Protein AF-X1BB28-F1 (afdb_monomer)

Nearest PDB structures (foldseek):
  3bpq-assembly1_B  TM=4.265E-01  e=5.835E-01  Methanocaldococcus jannaschii DSM 2661
  8j07-assembly1_i5  TM=4.997E-01  e=3.483E+00  Homo sapiens
  5ve9-assembly1_C  TM=3.798E-01  e=2.163E+00  Homo sapiens
  3bpq-assembly1_D  TM=4.160E-01  e=3.483E+00  Methanocaldococcus jannaschii DSM 2661

InterPro domains:
  IPR036866 Ribo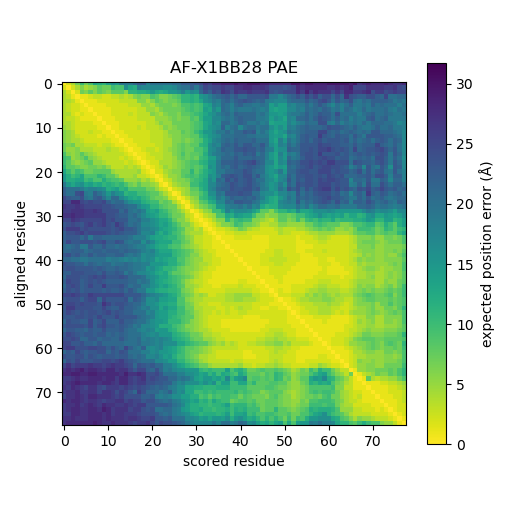nuclease Z/Hydroxyacylglutathione hydrolase-like [SSF56281] (11-77)

Solvent-accessible surface area (backbone atoms only — not comparable to full-atom values): 4803 Å² total; per-residue (Å²): 118,72,71,59,59,53,50,54,50,50,53,52,53,51,54,52,52,56,51,57,60,62,65,72,71,70,78,76,75,73,73,76,55,71,46,80,42,81,75,52,91,57,28,32,41,40,31,53,67,93,48,76,31,47,38,40,57,54,98,90,48,73,50,67,51,72,58,96,41,74,71,52,40,57,66,75,76,110

pLDDT: mean 79.69, std 12.84, range [57.16, 98.19]

Mean predicted aligned error: 12.52 Å

Foldseek 3Di:
DVVVVVVVVVVVVVVVVVVVVVVVPPPPPPDWDWDWDDPDVQWIWTDTRPDIWIWGQDPVGIDIDDDPDPVVVVVVVD

Organism: NCBI:txid412755

Structure (mmCIF, N/CA/C/O backbone):
data_AF-X1BB28-F1
#
_entry.id   AF-X1BB28-F1
#
loop_
_atom_site.group_PDB
_atom_site.id
_atom_site.type_symbol
_atom_site.label_atom_id
_atom_site.label_alt_id
_atom_site.label_comp_id
_atom_site.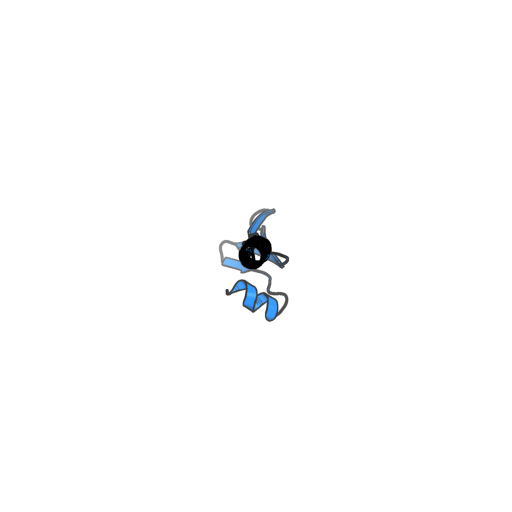label_asym_id
_atom_site.label_entity_id
_atom_site.label_seq_id
_atom_site.pdbx_PDB_ins_code
_atom_site.Cartn_x
_atom_site.Cartn_y
_atom_site.Cartn_z
_atom_site.occupancy
_atom_site.B_iso_or_equiv
_atom_site.auth_seq_id
_atom_site.auth_comp_id
_atom_site.auth_asym_id
_atom_site.auth_atom_id
_atom_site.pdbx_PDB_model_num
ATOM 1 N N . MET A 1 1 ? 47.299 -7.475 -48.216 1.00 57.16 1 MET A N 1
ATOM 2 C CA . MET A 1 1 ? 46.705 -6.307 -47.516 1.00 57.16 1 MET A CA 1
ATOM 3 C C . MET A 1 1 ? 45.193 -6.418 -47.286 1.00 57.16 1 MET A C 1
ATOM 5 O O . MET A 1 1 ? 44.735 -5.978 -46.243 1.00 57.16 1 MET A O 1
ATOM 9 N N . LYS A 1 2 ? 44.411 -7.046 -48.184 1.00 57.72 2 LYS A N 1
ATOM 10 C CA . LYS A 1 2 ? 42.946 -7.196 -48.030 1.00 57.72 2 LYS A CA 1
ATOM 11 C C . LYS A 1 2 ? 42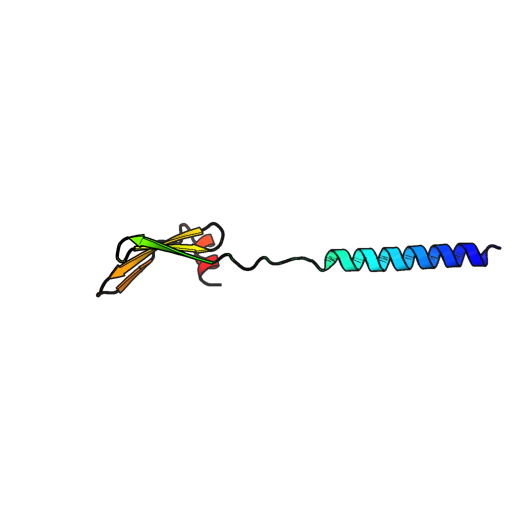.506 -7.996 -46.784 1.00 57.72 2 LYS A C 1
ATOM 13 O O . LYS A 1 2 ? 41.459 -7.707 -46.225 1.00 57.72 2 LYS A O 1
ATOM 18 N N . SER A 1 3 ? 43.310 -8.951 -46.305 1.00 71.25 3 SER A N 1
ATOM 19 C CA . SER A 1 3 ? 42.946 -9.803 -45.158 1.00 71.25 3 SER A CA 1
ATOM 20 C C . SER A 1 3 ? 42.983 -9.093 -43.801 1.00 71.25 3 SER A C 1
ATOM 22 O O . SER A 1 3 ? 42.248 -9.484 -42.900 1.00 71.25 3 SER A O 1
ATOM 24 N N . LEU A 1 4 ? 43.806 -8.051 -43.643 1.00 78.19 4 LEU A N 1
ATOM 25 C CA . LEU A 1 4 ? 43.926 -7.325 -42.377 1.00 78.19 4 LEU A CA 1
ATOM 26 C C . LEU A 1 4 ? 42.737 -6.377 -42.169 1.00 78.19 4 LEU A C 1
ATOM 28 O O . LEU A 1 4 ? 42.137 -6.373 -41.100 1.00 78.19 4 LEU A O 1
ATOM 32 N N . ALA A 1 5 ? 42.340 -5.653 -43.219 1.00 81.06 5 ALA A N 1
ATOM 33 C CA . ALA A 1 5 ? 41.186 -4.755 -43.187 1.00 81.06 5 ALA A CA 1
ATOM 34 C C . ALA A 1 5 ? 39.866 -5.502 -42.920 1.00 81.06 5 ALA A C 1
ATOM 36 O O . ALA A 1 5 ? 39.046 -5.042 -42.129 1.00 81.06 5 ALA A O 1
ATOM 37 N N . VAL A 1 6 ? 39.687 -6.689 -43.515 1.00 84.62 6 VAL A N 1
ATOM 38 C CA . VAL A 1 6 ? 38.501 -7.534 -43.286 1.00 84.62 6 VAL A CA 1
ATOM 39 C C . VAL A 1 6 ? 38.434 -8.027 -41.840 1.00 84.62 6 VAL A C 1
ATOM 41 O O . VAL A 1 6 ? 37.363 -8.005 -41.241 1.00 84.62 6 VAL A O 1
ATOM 44 N N . ARG A 1 7 ? 39.572 -8.406 -41.245 1.00 82.44 7 ARG A N 1
ATOM 45 C CA . ARG A 1 7 ? 39.625 -8.826 -39.837 1.00 82.44 7 ARG A CA 1
ATOM 46 C C . ARG A 1 7 ? 39.277 -7.677 -38.894 1.00 82.44 7 ARG A C 1
ATOM 48 O O . ARG A 1 7 ? 38.477 -7.869 -37.988 1.00 82.44 7 ARG A O 1
ATOM 55 N N . ILE A 1 8 ? 39.816 -6.482 -39.139 1.00 85.19 8 ILE A N 1
ATOM 56 C CA . ILE A 1 8 ? 39.509 -5.284 -38.340 1.00 85.19 8 ILE A CA 1
ATOM 57 C C . ILE A 1 8 ? 38.009 -4.967 -38.394 1.00 85.19 8 ILE A C 1
ATOM 59 O O . ILE A 1 8 ? 37.394 -4.727 -37.357 1.00 85.19 8 ILE A O 1
ATOM 63 N N . LEU A 1 9 ? 37.401 -5.042 -39.581 1.00 86.12 9 LEU A N 1
ATOM 64 C CA . LEU A 1 9 ? 35.969 -4.802 -39.749 1.00 86.12 9 LEU A CA 1
ATOM 65 C C . LEU A 1 9 ? 35.112 -5.857 -39.029 1.00 86.12 9 LEU A C 1
ATOM 67 O O . LEU A 1 9 ? 34.133 -5.509 -38.377 1.00 86.12 9 LEU A O 1
ATOM 71 N N . GLN A 1 10 ? 35.498 -7.134 -39.086 1.00 84.69 10 GLN A N 1
ATOM 72 C CA . GLN A 1 10 ? 34.804 -8.210 -38.369 1.00 84.69 10 GLN A CA 1
ATOM 73 C C . GLN A 1 10 ? 34.864 -8.027 -36.849 1.00 84.69 10 GLN A C 1
ATOM 75 O O . GLN A 1 10 ? 33.846 -8.186 -36.176 1.00 84.69 10 GLN A O 1
ATOM 80 N N . PHE A 1 11 ? 36.024 -7.642 -36.309 1.00 84.88 11 PHE A N 1
ATOM 81 C CA . PHE A 1 11 ? 36.156 -7.345 -34.882 1.00 84.88 11 PHE A CA 1
ATOM 82 C C . PHE A 1 11 ? 35.305 -6.141 -34.470 1.00 84.88 11 PHE A C 1
ATOM 84 O O . PHE A 1 11 ? 34.658 -6.199 -33.424 1.00 84.88 11 PHE A O 1
ATOM 91 N N . ALA A 1 12 ? 35.243 -5.092 -35.295 1.00 84.19 12 ALA A N 1
ATOM 92 C CA . ALA A 1 12 ? 34.412 -3.916 -35.038 1.00 84.19 12 ALA A CA 1
ATOM 93 C C . ALA A 1 12 ? 32.909 -4.252 -35.029 1.00 84.19 12 ALA A C 1
ATOM 95 O O . ALA A 1 12 ? 32.183 -3.830 -34.134 1.00 84.19 12 ALA A O 1
ATOM 96 N N . VAL A 1 13 ? 32.439 -5.067 -35.978 1.00 86.06 13 VAL A N 1
ATOM 97 C CA . VAL A 1 13 ? 31.030 -5.498 -36.032 1.00 86.06 13 VAL A CA 1
ATOM 98 C C . VAL A 1 13 ? 30.674 -6.394 -34.846 1.00 86.06 13 VAL A C 1
ATOM 100 O O . VAL A 1 13 ? 29.603 -6.239 -34.255 1.00 86.06 13 VAL A O 1
ATOM 103 N N . LEU A 1 14 ? 31.569 -7.307 -34.461 1.00 84.94 14 LEU A N 1
ATOM 104 C CA . LEU A 1 14 ? 31.331 -8.212 -33.338 1.00 84.94 14 LEU A CA 1
ATOM 105 C C . LEU A 1 14 ? 31.275 -7.453 -32.005 1.00 84.94 14 LEU A C 1
ATOM 107 O O . LEU A 1 14 ? 30.379 -7.696 -31.203 1.00 84.94 14 LEU A O 1
ATOM 111 N N . SER A 1 15 ? 32.181 -6.496 -31.800 1.00 77.12 15 SER A N 1
ATOM 112 C CA . SER A 1 15 ? 32.202 -5.650 -30.599 1.00 77.12 15 SER A CA 1
ATOM 113 C C . SER A 1 15 ? 31.033 -4.663 -30.537 1.00 77.12 15 SER A C 1
ATOM 115 O O . SER A 1 15 ? 30.478 -4.437 -29.465 1.00 77.12 15 SER A O 1
ATOM 117 N N . PHE A 1 16 ? 30.582 -4.131 -31.675 1.00 81.12 16 PHE A N 1
ATOM 118 C CA . PHE A 1 16 ? 29.359 -3.328 -31.724 1.00 81.12 16 PHE A CA 1
ATOM 119 C C . PHE A 1 16 ? 28.110 -4.159 -31.390 1.00 81.12 16 PHE A C 1
ATOM 121 O O . PHE A 1 16 ? 27.234 -3.711 -30.650 1.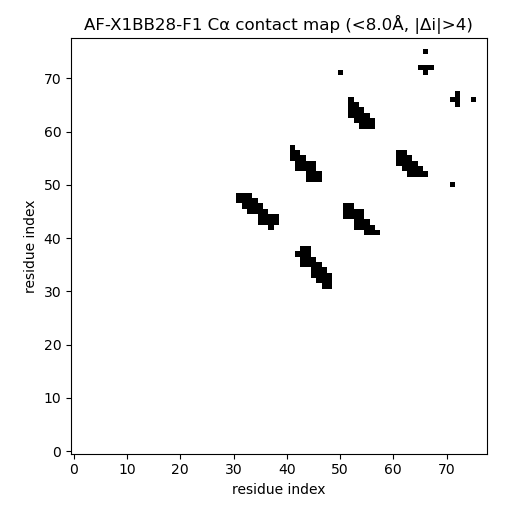00 81.12 16 PHE A O 1
ATOM 128 N N . SER A 1 17 ? 28.055 -5.401 -31.878 1.00 74.06 17 SER A N 1
ATOM 129 C CA . SER A 1 17 ? 26.938 -6.316 -31.619 1.00 74.06 17 SER A CA 1
ATOM 130 C C . SER A 1 17 ? 26.852 -6.704 -30.141 1.00 74.06 17 SER A C 1
ATOM 132 O O . SER A 1 17 ? 25.766 -6.670 -29.567 1.00 74.06 17 SER A O 1
ATOM 134 N N . THR A 1 18 ? 27.977 -7.009 -29.486 1.00 72.50 18 THR A N 1
ATOM 135 C CA . THR A 1 18 ? 27.979 -7.310 -28.042 1.00 72.50 18 THR A CA 1
ATOM 136 C C . THR A 1 18 ? 27.569 -6.103 -27.201 1.00 72.50 18 THR A C 1
ATOM 138 O O . THR A 1 18 ? 26.861 -6.267 -26.206 1.00 72.50 18 THR A O 1
ATOM 141 N N . MET A 1 19 ? 27.938 -4.890 -27.618 1.00 73.38 19 MET A N 1
ATOM 142 C CA . MET A 1 19 ? 27.515 -3.662 -26.945 1.00 73.38 19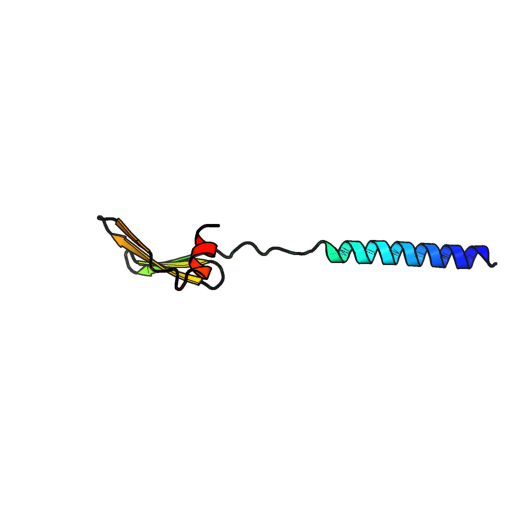 MET A CA 1
ATOM 143 C C . MET A 1 19 ? 25.998 -3.452 -27.056 1.00 73.38 19 MET A C 1
ATOM 145 O O . MET A 1 19 ? 25.351 -3.144 -26.059 1.00 73.38 19 MET A O 1
ATOM 149 N N . LEU A 1 20 ? 25.408 -3.697 -28.231 1.00 71.00 20 LEU A N 1
ATOM 150 C CA . LEU A 1 20 ? 23.968 -3.525 -28.452 1.00 71.00 20 LEU A CA 1
ATOM 151 C C . LEU A 1 20 ? 23.119 -4.480 -27.591 1.00 71.00 20 LEU A C 1
ATOM 153 O O . LEU A 1 20 ? 22.114 -4.056 -27.021 1.00 71.00 20 LEU A O 1
ATOM 157 N N . PHE A 1 21 ? 23.555 -5.733 -27.420 1.00 65.94 21 PHE A N 1
ATOM 158 C CA . PHE A 1 21 ? 22.892 -6.703 -26.534 1.00 65.94 21 PHE A CA 1
ATOM 159 C C . PHE A 1 21 ? 23.034 -6.363 -25.039 1.00 65.94 21 PHE A C 1
ATOM 161 O O . PHE A 1 21 ? 22.157 -6.703 -24.245 1.00 65.94 21 PHE A O 1
ATOM 168 N N . ALA A 1 22 ? 24.101 -5.665 -24.634 1.00 64.00 22 ALA A N 1
ATOM 169 C CA . ALA A 1 22 ? 24.279 -5.234 -23.246 1.00 64.00 22 ALA A CA 1
ATOM 170 C C . ALA A 1 22 ? 23.326 -4.087 -22.847 1.00 64.00 22 ALA A C 1
ATOM 172 O O . ALA A 1 22 ? 22.964 -3.973 -21.674 1.00 64.00 22 ALA A O 1
ATOM 173 N N . LEU A 1 23 ? 22.878 -3.259 -23.802 1.00 61.44 23 LEU A N 1
ATOM 174 C CA . LEU A 1 23 ? 21.935 -2.165 -23.532 1.00 61.44 23 LEU A CA 1
ATOM 175 C C . LEU A 1 23 ? 20.482 -2.634 -23.348 1.00 61.44 23 LEU A C 1
ATOM 177 O O . LEU A 1 23 ? 19.724 -1.979 -22.634 1.00 61.44 23 LEU A O 1
ATOM 181 N N . THR A 1 24 ? 20.075 -3.764 -23.933 1.00 61.00 24 THR A N 1
ATOM 182 C CA . THR A 1 24 ? 18.681 -4.245 -23.844 1.00 61.00 24 THR A CA 1
ATOM 183 C C . THR A 1 24 ? 18.337 -4.910 -22.507 1.00 61.00 24 THR A C 1
ATOM 185 O O . THR A 1 24 ? 17.169 -5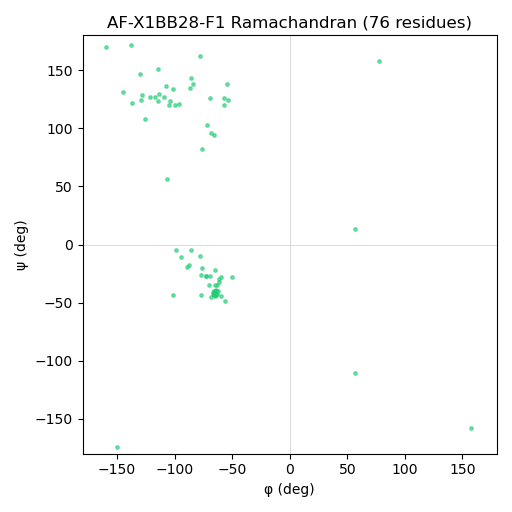.179 -22.242 1.00 61.00 24 THR A O 1
ATOM 188 N N . GLY A 1 25 ? 19.330 -5.179 -21.651 1.00 59.69 25 GLY A N 1
ATOM 189 C CA . GLY A 1 25 ? 19.150 -5.911 -20.390 1.00 59.69 25 GLY A CA 1
ATOM 190 C C . GLY A 1 25 ? 18.725 -5.074 -19.180 1.00 59.69 25 GLY A C 1
ATOM 191 O O . GLY A 1 25 ? 18.479 -5.640 -18.120 1.00 59.69 25 GLY A O 1
ATOM 192 N N . GLN A 1 26 ? 18.634 -3.745 -19.294 1.00 59.25 26 GLN A N 1
ATOM 193 C CA . GLN A 1 26 ? 18.335 -2.872 -18.151 1.00 59.25 26 GLN A CA 1
ATOM 194 C C . GLN A 1 26 ? 16.911 -2.310 -18.184 1.00 59.25 26 GLN A C 1
ATOM 196 O O . GLN A 1 26 ? 16.691 -1.106 -18.090 1.00 59.25 26 GLN A O 1
ATOM 201 N N . ALA A 1 27 ? 15.915 -3.192 -18.247 1.00 61.22 27 ALA A N 1
ATOM 202 C CA . ALA A 1 27 ? 14.590 -2.855 -17.737 1.00 61.22 27 ALA A CA 1
ATOM 203 C C . ALA A 1 27 ? 14.640 -2.931 -16.201 1.00 61.22 27 ALA A C 1
ATOM 205 O O . ALA A 1 27 ? 14.308 -3.949 -15.597 1.00 61.22 27 ALA A O 1
ATOM 206 N N . HIS A 1 28 ? 15.120 -1.864 -15.557 1.00 57.47 28 HIS A N 1
ATOM 207 C CA . HIS A 1 28 ? 15.070 -1.738 -14.102 1.00 57.47 28 HIS A CA 1
ATOM 208 C C . HIS A 1 28 ? 13.598 -1.577 -13.697 1.00 57.47 28 HIS A C 1
ATOM 210 O O . HIS A 1 28 ? 13.040 -0.480 -13.750 1.00 57.47 28 HIS A O 1
ATOM 216 N N . SER A 1 29 ? 12.942 -2.678 -13.327 1.00 61.94 29 SER A N 1
ATOM 217 C CA . SER A 1 29 ? 11.646 -2.619 -12.657 1.00 61.94 29 SER A CA 1
ATOM 218 C C . SER A 1 29 ? 11.879 -1.980 -11.293 1.00 61.94 29 SER A C 1
ATOM 220 O O . SER A 1 29 ? 12.300 -2.648 -10.352 1.00 61.94 29 SER A O 1
ATOM 222 N N . ALA A 1 30 ? 11.695 -0.663 -11.197 1.00 67.69 30 ALA A N 1
ATOM 223 C CA . ALA A 1 30 ? 11.788 0.035 -9.927 1.00 67.69 30 ALA A CA 1
ATOM 224 C C . ALA A 1 30 ? 10.787 -0.601 -8.955 1.00 67.69 30 ALA A C 1
ATOM 226 O O . ALA A 1 30 ? 9.586 -0.615 -9.230 1.00 67.69 30 ALA A O 1
ATOM 227 N N . SER A 1 31 ? 11.279 -1.138 -7.836 1.00 69.00 31 SER A N 1
ATOM 228 C CA . SER A 1 31 ? 10.409 -1.705 -6.810 1.00 69.00 31 SER A CA 1
ATOM 229 C C . SER A 1 31 ? 9.374 -0.661 -6.381 1.00 69.00 31 SER A C 1
ATOM 231 O O . SER A 1 31 ? 9.730 0.519 -6.230 1.00 69.00 31 SER A O 1
ATOM 233 N N . PRO A 1 32 ? 8.101 -1.050 -6.186 1.00 68.94 32 PRO A N 1
ATOM 234 C CA . PRO A 1 32 ? 7.075 -0.118 -5.758 1.00 68.94 32 PRO A CA 1
ATOM 235 C C . PRO A 1 32 ? 7.525 0.607 -4.491 1.00 68.94 32 PRO A C 1
ATOM 237 O O . PRO A 1 32 ? 7.873 -0.012 -3.486 1.00 68.94 32 PRO A O 1
ATOM 240 N N . LYS A 1 33 ? 7.534 1.941 -4.533 1.00 77.12 33 LYS A N 1
ATOM 241 C CA . LYS A 1 33 ? 7.788 2.741 -3.334 1.00 77.12 33 LYS A CA 1
ATOM 242 C C . LYS A 1 33 ? 6.567 2.630 -2.430 1.00 77.12 33 LYS A C 1
ATOM 244 O O . LYS A 1 33 ? 5.545 3.267 -2.697 1.00 77.12 33 LYS A O 1
ATOM 249 N N . ILE A 1 34 ? 6.699 1.813 -1.392 1.00 82.88 34 ILE A N 1
ATOM 250 C CA . ILE A 1 34 ? 5.744 1.707 -0.294 1.00 82.88 34 ILE A CA 1
ATOM 251 C C . ILE A 1 34 ? 6.102 2.767 0.749 1.00 82.88 34 ILE A C 1
ATOM 253 O O . ILE A 1 34 ? 7.274 2.949 1.080 1.00 82.88 34 ILE A O 1
ATOM 257 N N . GLY A 1 35 ? 5.105 3.484 1.259 1.00 88.69 35 GLY A N 1
ATOM 258 C CA . GLY A 1 35 ? 5.299 4.439 2.345 1.00 88.69 35 GLY A CA 1
ATOM 259 C C . GLY A 1 35 ? 4.103 4.475 3.279 1.00 88.69 35 GLY A C 1
ATOM 260 O O . GLY A 1 35 ? 2.973 4.611 2.822 1.00 88.69 35 GLY A O 1
ATOM 261 N N . LEU A 1 36 ? 4.357 4.392 4.582 1.00 91.94 36 LEU A N 1
ATOM 262 C CA . LEU A 1 36 ? 3.352 4.589 5.620 1.00 91.94 36 LEU A CA 1
ATOM 263 C C . LEU A 1 36 ? 3.703 5.849 6.409 1.00 91.94 36 LEU A C 1
ATOM 265 O O . LEU A 1 36 ? 4.836 6.019 6.855 1.00 91.94 36 LEU A O 1
ATOM 269 N N . THR A 1 37 ? 2.740 6.748 6.571 1.00 95.75 37 THR A N 1
ATOM 270 C CA . THR A 1 37 ? 2.922 7.990 7.328 1.00 95.75 37 THR A CA 1
ATOM 271 C C . THR A 1 37 ? 1.793 8.126 8.333 1.00 95.75 37 THR A C 1
ATOM 273 O O . THR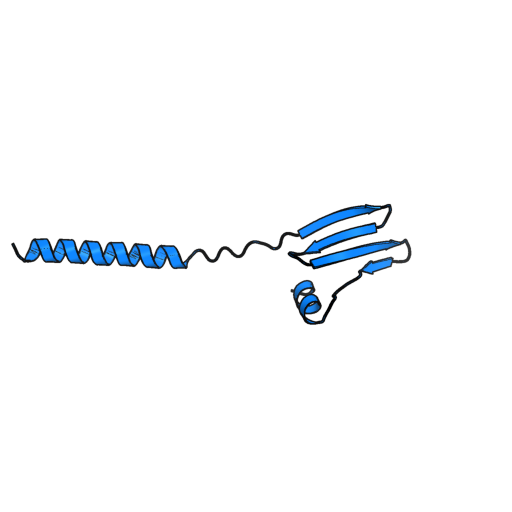 A 1 37 ? 0.627 8.103 7.942 1.00 95.75 37 THR A O 1
ATOM 276 N N . LYS A 1 38 ? 2.126 8.279 9.620 1.00 97.06 38 LYS A N 1
ATOM 277 C CA . LYS A 1 38 ? 1.138 8.612 10.652 1.00 97.06 38 LYS A CA 1
ATOM 278 C C . LYS A 1 38 ? 0.664 10.048 10.429 1.00 97.06 38 LYS A C 1
ATOM 280 O O . LYS A 1 38 ? 1.491 10.950 10.319 1.00 97.06 38 LYS A O 1
ATOM 285 N N . VAL A 1 39 ? -0.647 10.237 10.324 1.00 97.31 39 VAL A N 1
ATOM 286 C CA . VAL A 1 39 ? -1.276 11.549 10.096 1.00 97.31 39 VAL A CA 1
ATOM 287 C C . VAL A 1 39 ? -1.837 12.097 11.403 1.00 97.31 39 VAL A C 1
ATOM 289 O O . VAL A 1 39 ? -1.641 13.267 11.711 1.00 97.31 39 VAL A O 1
ATOM 292 N N . ALA A 1 40 ? -2.489 11.238 12.185 1.00 97.81 40 ALA A N 1
ATOM 293 C CA . ALA A 1 40 ? -3.017 11.549 13.508 1.00 97.81 40 ALA A CA 1
ATOM 294 C C . ALA A 1 40 ? -3.008 10.284 14.383 1.00 97.81 40 ALA A C 1
ATOM 296 O O . ALA A 1 40 ? -2.481 9.239 13.988 1.00 97.81 40 ALA A O 1
ATOM 297 N N . GLU A 1 41 ? -3.568 10.367 15.588 1.00 98.19 41 GLU A N 1
ATOM 298 C CA . GLU A 1 41 ? -3.870 9.173 16.375 1.00 98.19 41 GLU A CA 1
ATOM 299 C C . GLU A 1 41 ? -4.791 8.244 15.578 1.00 98.19 41 GLU A C 1
ATOM 301 O O . GLU A 1 41 ? -5.803 8.679 15.040 1.00 98.19 41 GLU A O 1
ATOM 306 N N . ASN A 1 42 ? -4.374 6.984 15.437 1.00 97.75 42 ASN A N 1
ATOM 307 C CA . ASN A 1 42 ? -5.076 5.938 1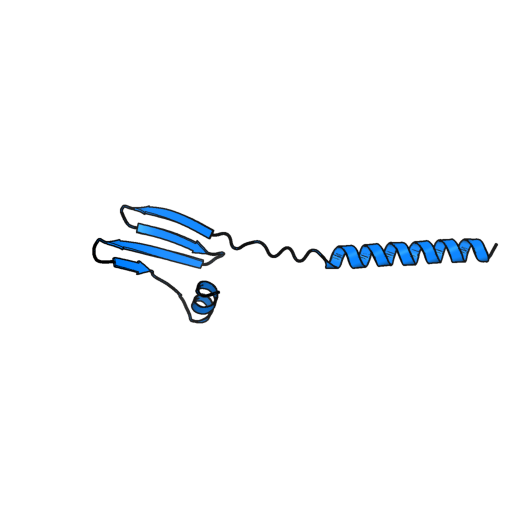4.696 1.00 97.75 42 ASN A CA 1
ATOM 308 C C . ASN A 1 42 ? -5.401 6.226 13.215 1.00 97.75 42 ASN A C 1
ATOM 310 O O . ASN A 1 42 ? -6.137 5.462 12.595 1.00 97.75 42 ASN A O 1
ATOM 314 N N . VAL A 1 43 ? -4.810 7.266 12.613 1.00 97.06 43 VAL A N 1
ATOM 315 C CA . VAL A 1 43 ? -4.989 7.612 11.193 1.00 97.06 43 VAL A CA 1
ATOM 316 C C . VAL A 1 43 ? -3.646 7.611 10.472 1.00 97.06 43 VAL A C 1
ATOM 318 O O . VAL A 1 43 ? -2.705 8.313 10.861 1.00 97.06 43 VAL A O 1
ATOM 321 N N . TYR A 1 44 ? -3.568 6.864 9.372 1.00 95.94 44 TYR A N 1
ATOM 322 C CA . TYR A 1 44 ? -2.364 6.707 8.566 1.00 95.94 44 TYR A CA 1
ATOM 323 C C . TYR A 1 44 ? -2.646 6.942 7.084 1.00 95.94 44 TYR A C 1
ATOM 325 O O . TYR A 1 44 ? -3.699 6.597 6.558 1.00 95.94 44 TYR A O 1
ATOM 333 N N . SER A 1 45 ? -1.655 7.492 6.392 1.00 92.38 45 SER A N 1
ATOM 334 C CA . SER A 1 45 ? -1.606 7.560 4.937 1.00 92.38 45 SER A CA 1
ATOM 335 C C . SER A 1 45 ? -0.708 6.439 4.422 1.00 92.38 45 SER A C 1
ATOM 337 O O . SER A 1 45 ? 0.494 6.441 4.704 1.00 92.38 45 SER A O 1
ATOM 339 N N . PHE A 1 46 ? -1.253 5.546 3.602 1.00 89.69 46 PHE A N 1
ATOM 340 C CA . PHE A 1 46 ? -0.506 4.500 2.907 1.00 89.69 46 PHE A CA 1
ATOM 341 C C . PHE A 1 46 ? -0.312 4.860 1.433 1.00 89.69 46 PHE A C 1
ATOM 343 O O . PHE A 1 46 ? -1.277 5.086 0.704 1.00 89.69 46 PHE A O 1
ATOM 350 N N . LYS A 1 47 ? 0.941 4.906 0.980 1.00 86.50 47 LYS A N 1
ATOM 351 C CA . LYS A 1 47 ? 1.329 5.199 -0.399 1.00 86.50 47 LYS A CA 1
ATOM 352 C C . LYS A 1 47 ? 1.859 3.941 -1.076 1.00 86.50 47 LYS A C 1
ATOM 354 O O . LYS A 1 47 ? 2.818 3.346 -0.589 1.00 86.50 47 LYS A O 1
ATOM 359 N N . TYR A 1 48 ? 1.292 3.622 -2.234 1.00 79.06 48 TYR A N 1
ATOM 360 C CA . TYR A 1 48 ? 1.806 2.621 -3.163 1.00 79.06 48 TYR A CA 1
ATOM 361 C C . TYR A 1 48 ? 1.976 3.270 -4.536 1.00 79.06 48 TYR A C 1
ATOM 363 O O . TYR A 1 48 ? 1.000 3.605 -5.212 1.00 79.06 48 TYR A O 1
ATOM 371 N N . PHE A 1 49 ? 3.226 3.500 -4.939 1.00 79.19 49 PHE A N 1
ATOM 372 C CA . PHE A 1 49 ? 3.552 4.222 -6.171 1.00 79.19 49 PHE A CA 1
ATOM 373 C C . PHE A 1 49 ? 2.931 5.637 -6.206 1.00 79.19 49 PHE A C 1
ATOM 375 O O . PHE A 1 49 ? 3.363 6.500 -5.438 1.00 79.19 49 PHE A O 1
ATOM 382 N N . ILE A 1 50 ? 1.942 5.898 -7.068 1.00 79.31 50 ILE A N 1
ATOM 383 C CA . ILE A 1 50 ? 1.208 7.178 -7.138 1.00 79.31 50 ILE A CA 1
ATOM 384 C C . ILE A 1 50 ? -0.095 7.177 -6.327 1.00 79.31 50 ILE A C 1
ATOM 386 O O . ILE A 1 50 ? -0.694 8.233 -6.145 1.00 79.31 50 ILE A O 1
ATOM 390 N N . HIS A 1 51 ? -0.538 6.015 -5.846 1.00 78.56 51 HIS A N 1
ATOM 391 C CA . HIS A 1 51 ? -1.791 5.869 -5.113 1.00 78.56 51 HIS A CA 1
ATOM 392 C C . HIS A 1 51 ? -1.580 6.160 -3.631 1.00 78.56 51 HIS A C 1
ATOM 394 O O . HIS A 1 51 ? -0.537 5.812 -3.065 1.00 78.56 51 HIS A O 1
ATOM 400 N N . ARG A 1 52 ? -2.568 6.796 -3.002 1.00 84.56 52 ARG A N 1
ATOM 401 C CA . ARG A 1 52 ? -2.541 7.130 -1.582 1.00 84.56 52 ARG A CA 1
ATOM 402 C C . ARG A 1 52 ? -3.898 6.825 -0.967 1.00 84.56 52 ARG A C 1
ATOM 404 O O . ARG A 1 52 ? -4.876 7.434 -1.359 1.00 84.56 52 ARG A O 1
ATOM 411 N N . ASN A 1 53 ? -3.871 5.967 0.040 1.00 87.62 53 ASN A N 1
ATOM 412 C CA . ASN A 1 53 ? -5.017 5.421 0.745 1.00 87.62 53 ASN A CA 1
ATOM 413 C C . ASN A 1 53 ? -4.981 5.941 2.189 1.00 87.62 53 ASN A C 1
ATOM 415 O O . ASN A 1 53 ? -3.895 6.192 2.730 1.00 87.62 53 ASN A O 1
ATOM 419 N N . MET A 1 54 ? -6.138 6.080 2.828 1.00 92.69 54 MET A N 1
ATOM 420 C CA . MET A 1 54 ? -6.244 6.362 4.255 1.00 92.69 54 MET A CA 1
ATOM 421 C C . MET A 1 54 ? -6.574 5.073 5.005 1.00 92.69 54 MET A C 1
ATOM 423 O O . MET A 1 54 ? -7.449 4.310 4.601 1.00 92.69 54 MET A O 1
ATOM 427 N N . ILE A 1 55 ? -5.862 4.847 6.101 1.00 94.00 55 ILE A N 1
ATOM 428 C CA . ILE A 1 55 ? -6.089 3.747 7.031 1.00 94.00 55 ILE A CA 1
ATOM 429 C C . ILE A 1 55 ? -6.532 4.369 8.349 1.00 94.00 55 ILE A C 1
ATOM 431 O O . ILE A 1 55 ? -5.810 5.201 8.903 1.00 94.00 55 ILE A O 1
ATOM 435 N N . VAL A 1 56 ? -7.696 3.962 8.843 1.00 96.56 56 VAL A N 1
ATOM 436 C CA . VAL A 1 56 ? -8.201 4.331 10.169 1.00 96.56 56 VAL A CA 1
ATOM 437 C C . VAL A 1 56 ? -8.321 3.063 11.000 1.00 96.56 56 VAL A C 1
ATOM 439 O O . VAL A 1 56 ? -8.924 2.091 10.552 1.00 96.56 56 VAL A O 1
ATOM 442 N N . ILE A 1 57 ? -7.725 3.068 12.187 1.00 97.12 57 ILE A N 1
ATOM 443 C CA . ILE A 1 57 ? -7.710 1.929 13.107 1.00 97.12 57 ILE A CA 1
ATOM 444 C C . ILE A 1 57 ? -8.637 2.241 14.287 1.00 97.12 57 ILE A C 1
ATOM 446 O O . ILE A 1 57 ? -8.626 3.349 14.818 1.00 97.12 57 ILE A O 1
ATOM 450 N N . SER A 1 58 ? -9.443 1.277 14.704 1.00 97.12 58 SER A N 1
ATOM 451 C CA . SER A 1 58 ? -10.216 1.326 15.943 1.00 97.12 58 SER A CA 1
ATOM 452 C C . SER A 1 58 ? -10.167 -0.032 16.640 1.00 97.12 58 SER A C 1
ATOM 454 O O . SER A 1 58 ? -9.696 -1.020 16.074 1.00 97.12 58 SER A O 1
ATOM 456 N N . ASP A 1 59 ? -10.686 -0.089 17.863 1.00 97.75 59 ASP A N 1
ATOM 457 C CA . ASP A 1 59 ? -10.769 -1.334 18.636 1.00 97.75 59 ASP A CA 1
ATOM 458 C C . ASP A 1 59 ? -11.705 -2.368 17.983 1.00 97.75 59 ASP A C 1
ATOM 460 O O . ASP A 1 59 ? -11.583 -3.568 18.216 1.00 97.75 59 ASP A O 1
ATOM 464 N N . GLU A 1 60 ? -12.627 -1.906 17.136 1.00 97.19 60 GLU A N 1
ATOM 465 C CA . GLU A 1 60 ? -13.592 -2.740 16.414 1.00 97.19 60 GLU A CA 1
ATOM 466 C C . GLU A 1 60 ? -13.057 -3.230 15.061 1.00 97.19 60 GLU A C 1
ATOM 468 O O . GLU A 1 60 ? -13.583 -4.193 14.498 1.00 97.19 60 GLU A O 1
ATOM 473 N N . GLY A 1 61 ? -12.022 -2.582 14.516 1.00 94.94 61 GLY A N 1
ATOM 474 C CA . GLY A 1 61 ? -11.437 -2.984 13.244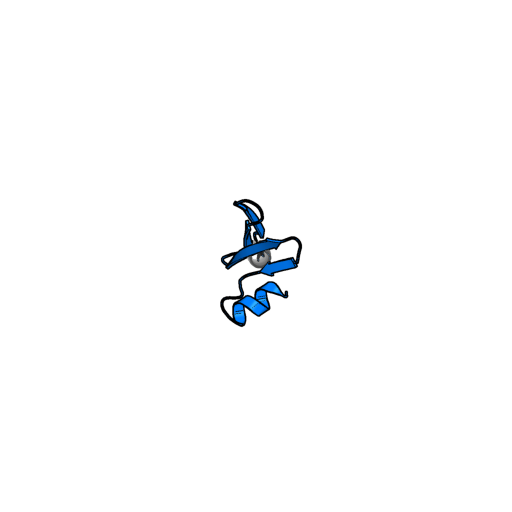 1.00 94.94 61 GLY A CA 1
ATOM 475 C C . GLY A 1 61 ? -10.665 -1.891 12.513 1.00 94.94 61 GLY A C 1
ATOM 476 O O . GLY A 1 61 ? -10.173 -0.925 13.089 1.00 94.94 61 GLY A O 1
ATOM 477 N N . VAL A 1 62 ? -10.523 -2.075 11.200 1.00 95.06 62 VAL A N 1
ATOM 478 C CA . VAL A 1 62 ? -9.743 -1.185 10.334 1.00 95.06 62 VAL A CA 1
ATOM 479 C C . VAL A 1 62 ? -10.583 -0.761 9.137 1.00 95.06 62 VAL A C 1
ATOM 481 O O . VAL A 1 62 ? -11.113 -1.601 8.411 1.00 95.06 62 VAL A O 1
ATOM 484 N N . ILE A 1 63 ? -10.652 0.547 8.897 1.00 93.75 63 ILE A N 1
ATOM 485 C CA . ILE A 1 63 ? -11.183 1.120 7.661 1.00 93.75 63 ILE A CA 1
ATOM 486 C C . ILE A 1 63 ? -10.006 1.411 6.734 1.00 93.75 63 ILE A C 1
ATOM 488 O O . ILE A 1 63 ? -9.125 2.206 7.065 1.00 93.75 63 ILE A O 1
ATOM 492 N N . LEU A 1 64 ? -10.019 0.800 5.551 1.00 89.38 64 LEU A N 1
ATOM 493 C CA . LEU A 1 64 ? -9.179 1.188 4.421 1.00 89.38 64 LEU A CA 1
ATOM 494 C C . LEU A 1 64 ? -10.055 1.921 3.411 1.00 89.38 64 LEU A C 1
ATOM 496 O O . LEU A 1 64 ? -11.023 1.359 2.899 1.00 89.38 64 LEU A O 1
ATOM 500 N N . THR A 1 65 ? -9.722 3.176 3.125 1.00 85.00 65 THR A N 1
ATOM 501 C CA . THR A 1 65 ? -10.252 3.842 1.930 1.00 85.00 65 THR A CA 1
ATOM 502 C C . THR A 1 65 ? -9.481 3.340 0.712 1.00 85.00 65 THR A C 1
ATOM 504 O O . THR A 1 65 ? -8.375 2.843 0.899 1.00 85.00 65 THR A O 1
ATOM 507 N N . ASP A 1 66 ? -10.029 3.542 -0.497 1.00 79.88 66 ASP A N 1
ATOM 508 C CA . ASP A 1 66 ? -9.545 3.023 -1.795 1.00 79.88 66 ASP A CA 1
ATOM 509 C C . ASP A 1 66 ? -9.856 1.540 -2.073 1.00 79.88 66 ASP A C 1
ATOM 511 O O . ASP A 1 66 ? -10.144 0.780 -1.148 1.00 79.88 66 ASP A O 1
ATOM 515 N N . PRO A 1 67 ? -9.873 1.108 -3.353 1.00 68.69 67 PRO A N 1
ATOM 516 C CA . PRO A 1 67 ? -9.372 1.770 -4.568 1.00 68.69 67 PRO A CA 1
ATOM 517 C C . PRO A 1 67 ? -10.345 2.767 -5.215 1.00 68.69 67 PRO A C 1
ATOM 519 O O . PRO A 1 67 ? -11.512 2.456 -5.433 1.00 68.69 67 PRO A O 1
ATOM 522 N N . MET A 1 68 ? -9.824 3.917 -5.663 1.00 58.56 68 MET A N 1
ATOM 523 C CA . MET A 1 68 ? -10.545 4.913 -6.479 1.00 58.56 68 MET A CA 1
ATOM 524 C C . MET A 1 68 ? -11.271 4.319 -7.706 1.00 58.56 68 MET A C 1
ATOM 526 O O . MET A 1 68 ? -12.253 4.886 -8.179 1.00 58.56 68 MET A O 1
ATOM 530 N N . ASN A 1 69 ? -10.782 3.202 -8.266 1.00 65.38 69 ASN A N 1
ATOM 531 C CA . ASN A 1 69 ? -11.441 2.458 -9.345 1.00 65.38 69 ASN A CA 1
ATOM 532 C C . ASN A 1 69 ? -10.941 1.002 -9.448 1.00 65.38 69 ASN A C 1
ATOM 534 O O . ASN A 1 69 ? -9.921 0.626 -8.873 1.00 65.38 69 ASN A O 1
ATOM 538 N N . ALA A 1 70 ? -11.615 0.185 -10.264 1.00 76.25 70 ALA A N 1
ATOM 539 C CA . ALA A 1 70 ? -11.282 -1.230 -10.462 1.00 76.25 70 ALA A CA 1
ATOM 540 C C . ALA A 1 70 ? -9.857 -1.484 -10.995 1.00 76.25 70 ALA A C 1
ATOM 542 O O . ALA A 1 70 ? -9.270 -2.531 -10.721 1.00 76.25 70 ALA A O 1
ATOM 543 N N . LYS A 1 71 ? -9.270 -0.540 -11.745 1.00 74.06 71 LYS A N 1
ATOM 544 C CA . LYS A 1 71 ? -7.873 -0.652 -12.189 1.00 74.06 71 LYS A CA 1
ATOM 545 C C . LYS A 1 71 ? -6.922 -0.520 -10.999 1.00 74.06 71 LYS A C 1
ATOM 547 O O . LYS A 1 71 ? -6.018 -1.338 -10.873 1.00 74.06 71 LYS A O 1
ATOM 552 N N . ALA A 1 72 ? -7.147 0.454 -10.119 1.00 71.81 72 ALA A N 1
ATOM 553 C CA . ALA A 1 72 ? -6.382 0.598 -8.881 1.00 71.81 72 ALA A CA 1
ATOM 554 C C . ALA A 1 72 ? -6.585 -0.608 -7.942 1.00 71.81 72 ALA A C 1
ATOM 556 O O . ALA A 1 72 ? -5.619 -1.066 -7.343 1.00 71.81 72 ALA A O 1
ATOM 557 N N . ALA A 1 73 ? -7.788 -1.199 -7.913 1.00 73.75 73 ALA A N 1
ATOM 558 C CA . ALA A 1 73 ? -8.073 -2.421 -7.154 1.00 73.75 73 ALA A CA 1
ATOM 559 C C . ALA A 1 73 ? -7.144 -3.577 -7.535 1.00 73.75 73 ALA A C 1
ATOM 561 O O . ALA A 1 73 ? -6.533 -4.206 -6.677 1.00 73.75 73 ALA A O 1
ATOM 562 N N . LYS A 1 74 ? -6.992 -3.818 -8.844 1.00 75.38 74 LYS A N 1
ATOM 563 C CA . LYS A 1 74 ? -6.108 -4.871 -9.360 1.00 75.38 74 LYS A CA 1
ATOM 564 C C . LYS A 1 74 ? -4.646 -4.646 -8.980 1.00 75.38 74 LYS A C 1
ATOM 566 O O . LYS A 1 74 ? -3.932 -5.616 -8.777 1.00 75.38 74 LYS A O 1
ATOM 571 N N . MET A 1 75 ? -4.215 -3.390 -8.865 1.00 68.06 75 MET A N 1
ATOM 572 C CA . MET A 1 75 ? -2.844 -3.049 -8.473 1.00 68.06 75 MET A CA 1
ATOM 573 C C . MET A 1 75 ? -2.578 -3.227 -6.974 1.00 68.06 75 MET A C 1
ATOM 575 O O . MET A 1 75 ? -1.418 -3.314 -6.595 1.00 68.06 75 MET A O 1
ATOM 579 N N . MET A 1 76 ? -3.616 -3.251 -6.131 1.00 62.19 76 MET A N 1
ATOM 580 C CA . MET A 1 76 ? -3.481 -3.474 -4.685 1.00 62.19 76 MET A CA 1
ATOM 581 C C . MET A 1 76 ? -3.489 -4.962 -4.297 1.00 62.19 76 MET A C 1
ATOM 583 O O . MET A 1 76 ? -3.083 -5.289 -3.188 1.00 62.19 76 MET A O 1
ATOM 587 N N . LEU A 1 77 ? -3.965 -5.849 -5.179 1.00 64.19 77 LEU A N 1
ATOM 588 C CA . LEU A 1 77 ? -4.071 -7.300 -4.947 1.00 64.19 77 LEU A CA 1
ATOM 589 C C . LEU A 1 77 ? -2.916 -8.121 -5.552 1.00 64.19 77 LEU A C 1
ATOM 591 O O . LEU A 1 77 ? -2.902 -9.339 -5.385 1.00 64.19 77 LEU A O 1
ATOM 595 N N . ALA A 1 78 ? -2.011 -7.479 -6.295 1.00 57.25 78 ALA A N 1
ATOM 596 C CA . ALA A 1 78 ? -0.869 -8.098 -6.972 1.00 57.25 78 ALA A CA 1
ATOM 597 C C . ALA A 1 78 ? 0.424 -7.871 -6.183 1.00 57.25 78 ALA A C 1
ATOM 599 O O . ALA A 1 78 ? 1.251 -8.807 -6.153 1.00 57.25 78 ALA A O 1
#

Sequence (78 aa):
MKSLAVRILQFAVLSFSTMLFALTGQAHSASPKIGLTKVAENVYSFKYFIHRNMIVISDEGVILTDPMNAKAAKMMLA

Secondary structure (DSSP, 8-state):
-HHHHHHHHHHHHHHHHHHHHHHTT----PPP-EEEEEEETTEEEEEETTEEEEEEEETTEEEE---SSHHHHHHH--

Radius of gyration: 26.47 Å; Cα contacts (8 Å, |Δi|>4): 67; chains: 1; bounding box: 60×21×67 Å

=== Feature glossary ===
Legend for the data blocks above and below:

— What the protein is —

Sequence gives the chain of amino acids in standard one-letter code (A=alanine, C=cysteine, …, Y=tyrosine), read N→C. It is the only feature that is directly encoded by the gene; all structural features are derived from the folded form of this sequence.

The annotation block draws on four external resources. InterPro: which protein families and domains the sequence belongs to. GO: standardized terms for what the protein does, what process it participates in, and where in the cell it acts. CATH: which structural fold it has in the CATH hierarchy. Organism: the species of origin.

— Where its atoms are —

Atomic coordinates in PDBx/mmCIF format — the same representation the Protein Data Bank distributes. Each line of the _atom_site loop places one backbone atom in Cartesian space (units: ångströms, origin: arbitrary).

Six rendered views show the 3D structure from the faces of a cube — i.e. along ±x, ±y, ±z. Rendering representation is drawn randomly per protein from cartoon (secondary-structure ribbons), sticks (backbone bonds), or molecular surface; coloring is either N→C rainbow (blue at the N-terminus through red at the C-terminus) or one color per chain.

— Local backbone conformation —

DSSP 8-state secondary structure assigns each residue one of H (α-helix), G (3₁₀-helix), I (π-helix), E (extended β-strand), B (isolated β-bridge), T (hydrogen-bonded turn), S (bend), or '-' (coil). The assignment is computed from backbone hydrogen-bond geometry via the Kabsch–Sander algorithm.

P-SEA three-state annotation labels each residue as helix, strand, or coil based purely on the geometry of the Cα trace. It serves as a fallback when the full backbone (and thus DSSP) is unavailable.

φ (phi) and ψ (psi) are the two rotatable backbone dihedrals per residue: φ is the C(i-1)–N–Cα–C torsion, ψ is the N–Cα–C–N(i+1) torsion, both in degrees on (−180°, 180°]. α-helical residues cluster near (−60°, −45°); β-strand residues near (−120°, +130°). A Ramachandran plot is simply a scatter of (φ, ψ) for every residue.

— Global shape and packing —

Radius of gyration (Rg) is the root-mean-square distance of Cα atoms from their centroid — a single number for overall size and compactness. A globular domain of N residues has Rg ≈ 2.2·N^0.38 Å; an extended or disordered chain has a much larger Rg. The Cα contact count is the number of residue pairs whose Cα atoms are within 8 Å and are more than four positions apart in sequence — a standard proxy for tertiary packing density. The bounding box is the smallest axis-aligned box enclosing all Cα atoms.

Accessible surface area quantifies burial. A residue with SASA near zero is packed into the hydrophobic core; one with SASA >100 Å² sits on the surface. Computed here via the Shrake–Rupley numerical algorithm with a 1.4 Å probe.

The contact map is a binary N×N matrix image: pixel (i, j) is dark where Cα_i and Cα_j are within 8 Å and |i−j|>4. Because the |i−j|>4 filter removes local helical contacts, off-diagonal stripes parallel to the main diagonal indicate parallel β-sheets; stripes perpendicular to it indicate antiparallel β-sheets. The Ramachandran plot scatters every residue's (φ, ψ) pair against the sterically allowed regions. The PAE heatmap renders the predicted-aligned-error matrix.

— Structural neighborhood —

A 3Di character summarizes, for each residue, the relative orientation of the Cα frame of its nearest spatial neighbor. Because it encodes fold topology rather than chemistry, 3Di alignments detect remote structural similarity that sequence alignment misses.

Structural nearest neighbors (via Foldseek easy-search vs the PDB). Reported per hit: target PDB id, E-value, and alignment TM-score. A TM-score above ~0.5 is the conventional threshold for 'same fold'.

— Confidence and disorder —

For AlphaFold models, the B-factor field carries pLDDT — the model's own estimate of local accuracy on a 0–100 scale. Regions with pLDDT<50 should be treated as essentially unmodeled; they often correspond to intrinsically disordered segments.

B-factor (Debye–Waller factor) reflects atomic displacement in the crystal lattice. It is an experimental observable (units Å²), not a prediction; low values mean the atom is pinned down, high values mean it moves or is heterogeneous across the crystal.

Predicted Aligned Error (PAE) is an AlphaFold confidence matrix: entry (i, j) is the expected error in the position of residue j, in ångströms, when the prediction is superimposed on the true structure at residue i. Low PAE within a block of residues means that block is internally rigid and well-predicted; high PAE between two blocks means their relative placement is uncertain even if each block individually is confident.